Protein AF-A0A3N7EVT1-F1 (afdb_monomer)

Radius of gyration: 19.28 Å; Cα contacts (8 Å, |Δi|>4): 52; chains: 1; bounding box: 56×29×51 Å

Sequence (117 aa):
MEENLRKFNLDLCGLRVLFCADKSIDLMLKSGASNYVEFKSIDASFVGDGNGKLWNVPDSRAAIFKDKSLTLMEKNQLMRFFKLVQGHLDATVAAGSSGNDGIGNGNDEEEGLFCML

Secondary structure (DSSP, 8-state):
-GGGGGG----TT------TT-HHHHHHHHHTGGGG--------EEEE-TTS-EEEEP-SHHHHHH-SSS-HHHHHHHHHHHHHHHHHHHHHHHHH--S------TTSHHHHHHTT-

Foldseek 3Di:
DPPCPVVDDDDPPDDDDDQCPDVVVVVCVVVVVVVVDDDDDDPWDWDADPVGDIDTDQLDLVSLVPDPVDDPVRNVVVVVVLVVVLVVVVVVVVVVDPDDDDDDDVPCSSNSSSSVD

InterPro domains:
  IPR018203 GDP dissociation inhibitor [PF00996] (6-88)
  IPR018203 GDP dissociation inhibitor [PTHR11787] (4-91)
  IPR036188 FAD/NAD(P)-binding domain superfamily [SSF51905] (5-87)

pLDDT: mean 82.53, std 16.47, range [37.84, 97.56]

Solvent-accessible surface area (backbone atoms only — not comparable to full-atom values): 7804 Å² total; per-residue (Å²): 129,74,90,57,64,87,77,62,85,81,70,87,86,52,98,80,87,81,60,86,92,34,72,68,50,56,47,27,58,76,71,53,56,50,83,78,60,85,86,80,82,86,91,77,38,73,48,73,48,100,85,72,52,75,40,77,52,65,53,37,74,68,45,52,69,69,41,81,91,57,50,73,67,55,53,53,51,50,53,53,49,50,54,53,50,50,58,49,52,54,52,54,52,59,75,72,51,94,74,85,91,79,96,73,69,90,75,65,59,67,57,62,63,28,77,77,86

Structure (mmCIF, N/CA/C/O backbone):
data_AF-A0A3N7EVT1-F1
#
_entry.id   AF-A0A3N7EVT1-F1
#
loop_
_atom_site.group_PDB
_atom_site.id
_atom_site.type_symbol
_atom_site.label_atom_id
_atom_site.label_alt_id
_atom_site.label_comp_id
_atom_site.label_asym_id
_atom_site.label_entity_id
_atom_site.label_seq_id
_atom_site.pdbx_PDB_ins_code
_atom_site.Cartn_x
_atom_site.Cartn_y
_atom_site.Cartn_z
_atom_site.occupancy
_atom_site.B_iso_or_equiv
_atom_site.auth_seq_id
_atom_site.auth_comp_id
_atom_site.auth_asym_id
_atom_site.auth_atom_id
_atom_site.pdbx_PDB_model_num
ATOM 1 N N . MET A 1 1 ? -27.574 -8.286 -24.625 1.00 55.78 1 MET A N 1
ATOM 2 C CA . MET A 1 1 ? -26.794 -9.008 -23.589 1.00 55.78 1 MET A CA 1
ATOM 3 C C . MET A 1 1 ? -25.286 -8.972 -23.880 1.00 55.78 1 MET A C 1
ATOM 5 O O . MET A 1 1 ? -24.515 -8.941 -22.933 1.00 55.78 1 MET A O 1
ATOM 9 N N . GLU A 1 2 ? -24.851 -8.887 -25.146 1.00 65.00 2 GLU A N 1
ATOM 10 C CA . GLU A 1 2 ? -23.424 -8.869 -25.545 1.00 65.00 2 GLU A CA 1
ATOM 11 C C . GLU A 1 2 ? -22.645 -7.571 -25.248 1.00 65.00 2 GLU A C 1
ATOM 13 O O . GLU A 1 2 ? -21.419 -7.603 -25.165 1.00 65.00 2 GLU A O 1
ATOM 18 N N . GLU A 1 3 ? -23.314 -6.435 -25.032 1.00 75.06 3 GLU A N 1
ATOM 19 C CA . GLU A 1 3 ? -22.657 -5.117 -24.898 1.00 75.06 3 GLU A CA 1
ATOM 20 C C . GLU A 1 3 ? -21.720 -4.964 -23.687 1.00 75.06 3 GLU A C 1
ATOM 22 O O . GLU A 1 3 ? -20.934 -4.019 -23.623 1.00 75.06 3 GLU A O 1
ATOM 27 N N . ASN A 1 4 ? -21.775 -5.875 -22.715 1.00 82.38 4 ASN A N 1
ATOM 28 C CA . ASN A 1 4 ? -21.006 -5.747 -21.478 1.00 82.38 4 ASN A CA 1
ATOM 29 C C . ASN A 1 4 ? -19.797 -6.686 -21.393 1.00 82.38 4 ASN A C 1
ATOM 31 O O . ASN A 1 4 ? -18.998 -6.534 -20.477 1.00 82.38 4 ASN A O 1
ATOM 35 N N . LEU A 1 5 ? -19.608 -7.608 -22.343 1.00 83.62 5 LEU A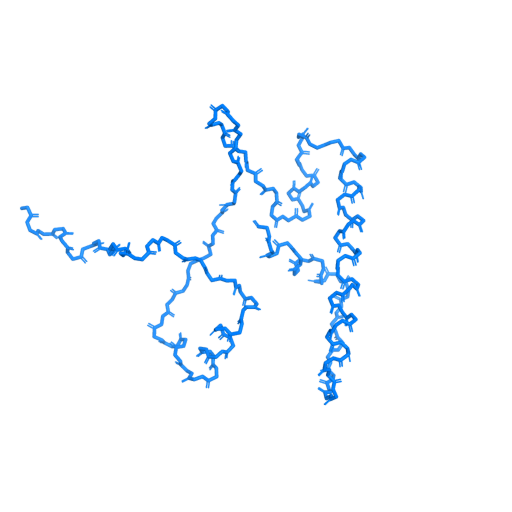 N 1
ATOM 36 C CA . LEU A 1 5 ? -18.549 -8.624 -22.249 1.00 83.62 5 LEU A CA 1
ATOM 37 C C . LEU A 1 5 ? -17.134 -8.027 -22.262 1.00 83.62 5 LEU A C 1
ATOM 39 O O . LEU A 1 5 ? -16.260 -8.523 -21.565 1.00 83.62 5 LEU A O 1
ATOM 43 N N . ARG A 1 6 ? -16.908 -6.927 -22.994 1.00 87.88 6 ARG A N 1
ATOM 44 C CA . ARG A 1 6 ? -15.586 -6.269 -23.083 1.00 87.88 6 ARG A CA 1
ATOM 45 C C . ARG A 1 6 ? -15.264 -5.341 -21.906 1.00 87.88 6 ARG A C 1
ATOM 47 O O . ARG A 1 6 ? -14.200 -4.736 -21.894 1.00 87.88 6 ARG A O 1
ATOM 54 N N . LYS A 1 7 ? -16.183 -5.185 -20.949 1.00 92.00 7 LYS A N 1
ATOM 55 C CA . LYS A 1 7 ? -16.003 -4.302 -19.783 1.00 92.00 7 LYS A CA 1
ATOM 56 C C . LYS A 1 7 ? -15.403 -5.025 -18.580 1.00 92.00 7 LYS A C 1
ATOM 58 O O . LYS A 1 7 ? -14.984 -4.369 -17.633 1.00 92.00 7 LYS A O 1
ATOM 63 N N . PHE A 1 8 ? -15.385 -6.354 -18.605 1.00 89.56 8 PHE A N 1
ATOM 64 C CA . PHE A 1 8 ? -14.904 -7.170 -17.502 1.00 89.56 8 PHE A CA 1
ATOM 65 C C . PHE A 1 8 ? -13.616 -7.871 -17.904 1.00 89.56 8 PHE A C 1
ATOM 67 O O . PHE A 1 8 ? -13.551 -8.518 -18.945 1.00 89.56 8 PHE A O 1
ATOM 74 N N . ASN A 1 9 ? -12.618 -7.775 -17.036 1.00 89.56 9 ASN A N 1
ATOM 75 C CA . ASN A 1 9 ? -11.431 -8.609 -17.086 1.00 89.56 9 ASN A CA 1
ATOM 76 C C . ASN A 1 9 ? -11.478 -9.504 -15.849 1.00 89.56 9 ASN A C 1
ATOM 78 O O . ASN A 1 9 ? -11.550 -9.002 -14.728 1.00 89.56 9 ASN A O 1
ATOM 82 N N . LEU A 1 10 ? -11.511 -10.819 -16.061 1.00 89.56 10 LEU A N 1
ATOM 83 C CA . LEU A 1 10 ? -11.506 -11.807 -14.987 1.00 89.56 10 LEU A CA 1
ATOM 84 C C . LEU A 1 10 ? -10.116 -12.424 -14.907 1.00 89.56 10 LEU A C 1
ATOM 86 O O . LEU A 1 10 ? -9.646 -13.019 -15.876 1.00 89.56 10 LEU A O 1
ATOM 90 N N . ASP A 1 11 ? -9.475 -12.286 -13.754 1.00 91.12 11 ASP A N 1
ATOM 91 C CA . ASP A 1 11 ? -8.198 -12.939 -13.500 1.00 91.12 11 ASP A CA 1
ATOM 92 C C . ASP A 1 11 ? -8.424 -14.428 -13.208 1.00 91.12 11 ASP A C 1
ATOM 94 O O . ASP A 1 11 ? -9.041 -14.801 -12.207 1.00 91.12 11 ASP A O 1
ATOM 98 N N . LEU A 1 12 ? -7.930 -15.290 -14.098 1.00 92.38 12 LEU A N 1
ATOM 99 C CA . LEU A 1 12 ? -8.030 -16.745 -13.958 1.00 92.38 12 LEU A CA 1
ATOM 100 C C . LEU A 1 12 ? -7.037 -17.311 -12.936 1.00 92.38 12 LEU A C 1
AT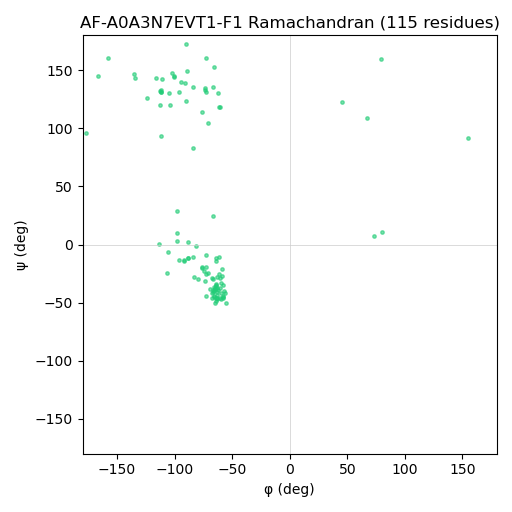OM 102 O O . LEU A 1 12 ? -7.230 -18.415 -12.432 1.00 92.38 12 LEU A O 1
ATOM 106 N N . CYS A 1 13 ? -5.976 -16.569 -12.631 1.00 89.00 13 CYS A N 1
ATOM 107 C CA . CYS A 1 13 ? -4.929 -16.966 -11.698 1.00 89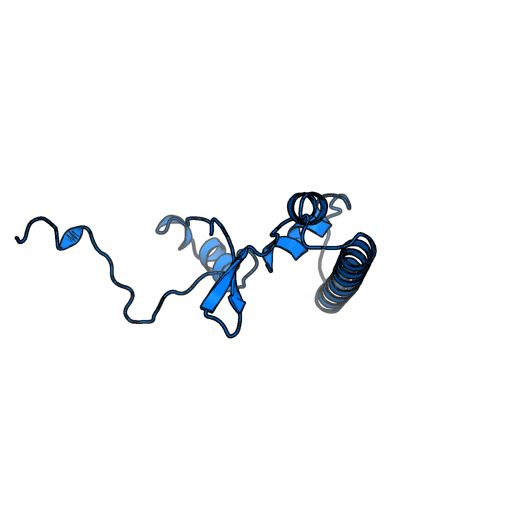.00 13 CYS A CA 1
ATOM 108 C C . CYS A 1 13 ? -5.238 -16.562 -10.246 1.00 89.00 13 CYS A C 1
ATOM 110 O O . CYS A 1 13 ? -4.404 -16.811 -9.369 1.00 89.00 13 CYS A O 1
ATOM 112 N N . GLY A 1 14 ? -6.409 -15.959 -10.003 1.00 83.88 14 GLY A N 1
ATOM 113 C CA . GLY A 1 14 ? -6.785 -15.332 -8.737 1.00 83.88 14 GLY A CA 1
ATOM 114 C C . GLY A 1 14 ? -6.162 -13.943 -8.5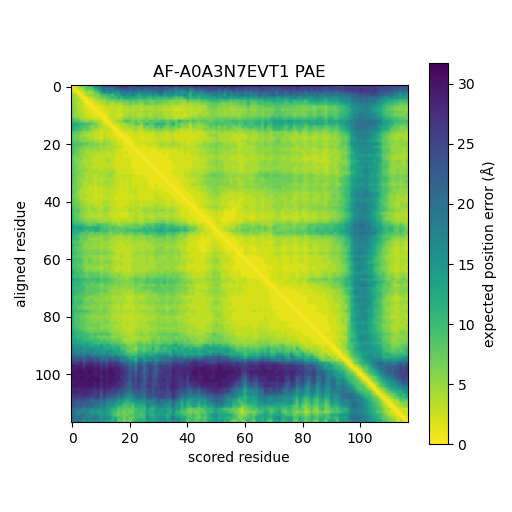70 1.00 83.88 14 GLY A C 1
ATOM 115 O O . GLY A 1 14 ? -5.165 -13.628 -9.207 1.00 83.88 14 GLY A O 1
ATOM 116 N N . LEU A 1 15 ? -6.744 -13.113 -7.697 1.00 82.31 15 LEU A N 1
ATOM 117 C CA . LEU A 1 15 ? -6.268 -11.747 -7.460 1.00 82.31 15 LEU A CA 1
ATOM 118 C C . LEU A 1 15 ? -4.825 -11.755 -6.933 1.00 82.31 15 LEU A C 1
ATOM 120 O O . LEU A 1 15 ? -4.558 -12.270 -5.846 1.00 82.31 15 LEU A O 1
ATOM 124 N N . ARG A 1 16 ? -3.909 -11.147 -7.689 1.00 87.38 16 ARG A N 1
ATOM 125 C CA . ARG A 1 16 ? -2.517 -10.931 -7.282 1.00 87.38 16 ARG A CA 1
ATOM 126 C C . ARG A 1 16 ? -2.269 -9.448 -7.069 1.00 87.38 16 ARG A C 1
ATOM 128 O O . ARG A 1 16 ? -2.595 -8.631 -7.925 1.00 87.38 16 ARG A O 1
ATOM 135 N N . VAL A 1 17 ? -1.665 -9.121 -5.937 1.00 88.75 17 VAL A N 1
ATOM 136 C CA . VAL A 1 17 ? -1.177 -7.776 -5.633 1.00 88.75 17 VAL A CA 1
ATOM 137 C C . VAL A 1 17 ? 0.336 -7.740 -5.818 1.00 88.75 17 VAL A C 1
ATOM 139 O O . VAL A 1 17 ? 1.013 -8.750 -5.616 1.00 88.75 17 VAL A O 1
ATOM 142 N N . LEU A 1 18 ? 0.861 -6.590 -6.233 1.00 89.62 18 LEU A N 1
ATOM 143 C CA . LEU A 1 18 ? 2.297 -6.353 -6.343 1.00 89.62 18 LEU A CA 1
ATOM 144 C C . LEU A 1 18 ? 2.736 -5.471 -5.182 1.00 89.62 18 LEU A C 1
ATOM 146 O O . LEU A 1 18 ? 2.137 -4.424 -4.943 1.00 89.62 18 LEU A O 1
ATOM 150 N N . PHE A 1 19 ? 3.794 -5.879 -4.486 1.00 88.00 19 PHE A N 1
ATOM 151 C CA . PHE A 1 19 ? 4.425 -5.018 -3.495 1.00 88.00 19 PHE A CA 1
ATOM 152 C C . PHE A 1 19 ? 5.212 -3.915 -4.204 1.00 88.00 19 PHE A C 1
ATOM 154 O O . PHE A 1 19 ? 5.960 -4.185 -5.144 1.00 88.00 19 PHE A O 1
ATOM 161 N N . CYS A 1 20 ? 5.062 -2.673 -3.741 1.00 86.31 20 CYS A N 1
ATOM 162 C CA . CYS A 1 20 ? 5.692 -1.507 -4.368 1.00 86.31 20 CYS A CA 1
ATOM 163 C C . CYS A 1 20 ? 7.225 -1.606 -4.409 1.00 86.31 20 CYS A C 1
ATOM 165 O O . CYS A 1 20 ? 7.839 -1.143 -5.363 1.00 86.31 20 CYS A O 1
ATOM 167 N N . ALA A 1 21 ? 7.829 -2.236 -3.399 1.00 84.00 21 ALA A N 1
ATOM 168 C CA . ALA A 1 21 ? 9.273 -2.442 -3.281 1.00 84.00 21 ALA A CA 1
ATOM 169 C C . ALA A 1 21 ? 9.726 -3.843 -3.753 1.00 84.00 21 ALA A C 1
ATOM 171 O O . ALA A 1 21 ? 10.692 -4.398 -3.229 1.00 84.00 21 ALA A O 1
ATOM 172 N N . ASP A 1 22 ? 9.011 -4.455 -4.703 1.00 88.31 22 ASP A N 1
ATOM 173 C CA . ASP A 1 22 ? 9.367 -5.769 -5.247 1.00 88.31 22 ASP A CA 1
ATOM 174 C C . ASP A 1 22 ? 10.319 -5.685 -6.454 1.00 88.31 22 ASP A C 1
ATOM 176 O O . ASP A 1 22 ? 10.241 -4.780 -7.286 1.00 88.31 22 ASP A O 1
ATOM 180 N N . LYS A 1 23 ? 11.173 -6.705 -6.623 1.00 90.44 23 LYS A N 1
ATOM 181 C CA . LYS A 1 23 ? 12.111 -6.805 -7.760 1.00 90.44 23 LYS A CA 1
ATOM 182 C C . LYS A 1 23 ? 11.409 -6.811 -9.122 1.00 90.44 23 LYS A C 1
ATOM 184 O O . LYS A 1 23 ? 12.020 -6.431 -10.123 1.00 90.44 23 LYS A O 1
ATOM 189 N N . SER A 1 24 ? 10.157 -7.266 -9.194 1.00 91.81 24 SER A N 1
ATOM 190 C CA . SER A 1 24 ? 9.362 -7.208 -10.424 1.00 91.81 24 SER A CA 1
ATOM 191 C C . SER A 1 24 ? 9.046 -5.770 -10.840 1.00 91.81 24 SER A C 1
ATOM 193 O O . SER A 1 24 ? 9.106 -5.471 -12.034 1.00 91.81 24 SER A O 1
ATOM 195 N N . ILE A 1 25 ? 8.801 -4.867 -9.883 1.00 93.62 25 ILE A N 1
ATOM 196 C CA . ILE A 1 25 ? 8.610 -3.437 -10.148 1.00 93.62 25 ILE A CA 1
ATOM 197 C C . ILE A 1 25 ? 9.902 -2.841 -10.713 1.00 93.62 25 ILE A C 1
ATOM 199 O O . ILE A 1 25 ? 9.877 -2.231 -11.783 1.00 93.62 25 ILE A O 1
ATOM 203 N N . ASP A 1 26 ? 11.047 -3.112 -10.077 1.00 93.94 26 ASP A N 1
ATOM 204 C CA . ASP A 1 26 ? 12.359 -2.666 -10.566 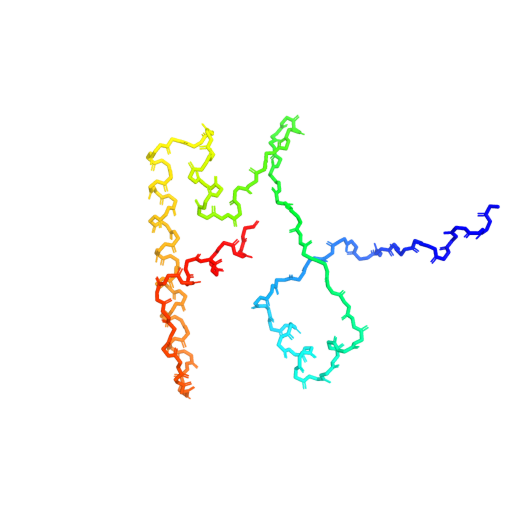1.00 93.94 26 ASP A CA 1
ATOM 205 C C . ASP A 1 26 ? 12.638 -3.132 -11.999 1.00 93.94 26 ASP A C 1
ATOM 207 O O . ASP A 1 26 ? 13.173 -2.384 -12.822 1.00 93.94 26 ASP A O 1
ATOM 211 N N . LEU A 1 27 ? 12.289 -4.382 -12.315 1.00 96.06 27 LEU A N 1
ATOM 212 C CA . LEU A 1 27 ? 12.466 -4.940 -13.651 1.00 96.06 27 LEU A CA 1
ATOM 213 C C . LEU A 1 27 ? 11.545 -4.266 -14.675 1.00 96.06 27 LEU A C 1
ATOM 215 O O . LEU A 1 27 ? 11.987 -3.977 -15.789 1.00 96.06 27 LE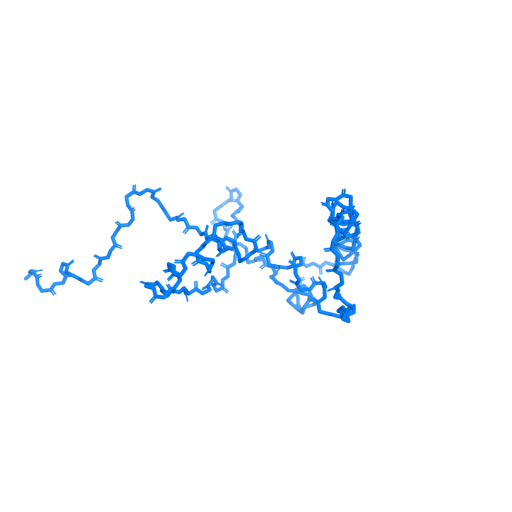U A O 1
ATOM 219 N N . MET A 1 28 ? 10.286 -3.995 -14.321 1.00 95.94 28 MET A N 1
ATOM 220 C CA . MET A 1 28 ? 9.351 -3.291 -15.204 1.00 95.94 28 MET A CA 1
ATOM 221 C C . MET A 1 28 ? 9.825 -1.874 -15.523 1.00 95.94 28 MET A C 1
ATOM 223 O O . MET A 1 28 ? 9.730 -1.455 -16.676 1.00 95.94 28 MET A O 1
ATOM 227 N N . LEU A 1 29 ? 10.396 -1.175 -14.538 1.00 95.50 29 LEU A N 1
ATOM 228 C CA . LEU A 1 29 ? 10.999 0.142 -14.739 1.00 95.50 29 LEU A CA 1
ATOM 229 C C . LEU A 1 29 ? 12.220 0.055 -15.665 1.00 95.50 29 LEU A C 1
ATOM 231 O O . LEU A 1 29 ? 12.292 0.764 -16.666 1.00 95.50 29 LEU A O 1
ATOM 235 N N . LYS A 1 30 ? 13.159 -0.861 -15.387 1.00 97.12 30 LYS A N 1
ATOM 236 C CA . LYS A 1 30 ? 14.398 -1.024 -16.177 1.00 97.12 30 LYS A CA 1
ATOM 237 C C . LYS A 1 30 ? 14.147 -1.470 -17.618 1.00 97.12 30 LYS A C 1
ATOM 239 O O . LYS A 1 30 ? 14.886 -1.079 -18.515 1.00 97.12 30 LYS A O 1
ATOM 244 N N . SER A 1 31 ? 13.129 -2.298 -17.842 1.00 97.56 31 SER A N 1
ATOM 245 C CA . SER A 1 31 ? 12.753 -2.784 -19.178 1.00 97.56 31 SER A CA 1
ATOM 246 C C . SER A 1 31 ? 11.845 -1.822 -19.949 1.00 97.56 31 SER A C 1
ATOM 248 O O . SER A 1 31 ? 11.616 -2.031 -21.139 1.00 97.56 31 SER A O 1
ATOM 250 N N . GLY A 1 32 ? 11.305 -0.788 -19.293 1.00 97.25 32 GLY A N 1
ATOM 251 C CA . GLY A 1 32 ? 10.297 0.105 -19.866 1.00 97.25 32 GLY A CA 1
ATOM 252 C C . GLY A 1 32 ? 8.901 -0.518 -19.989 1.00 97.25 32 GLY A C 1
ATOM 253 O O . GLY A 1 32 ? 8.008 0.107 -20.561 1.00 97.25 32 GLY A O 1
ATOM 254 N N . ALA A 1 33 ? 8.683 -1.725 -19.452 1.00 97.06 33 ALA A N 1
ATOM 255 C CA . ALA A 1 33 ? 7.375 -2.379 -19.434 1.00 97.06 33 ALA A CA 1
ATOM 256 C C . ALA A 1 33 ? 6.328 -1.575 -18.639 1.00 97.06 33 ALA A C 1
ATOM 258 O O . ALA A 1 33 ? 5.138 -1.643 -18.944 1.00 97.06 33 ALA A O 1
ATOM 259 N N . SER A 1 34 ? 6.773 -0.758 -17.677 1.00 95.38 3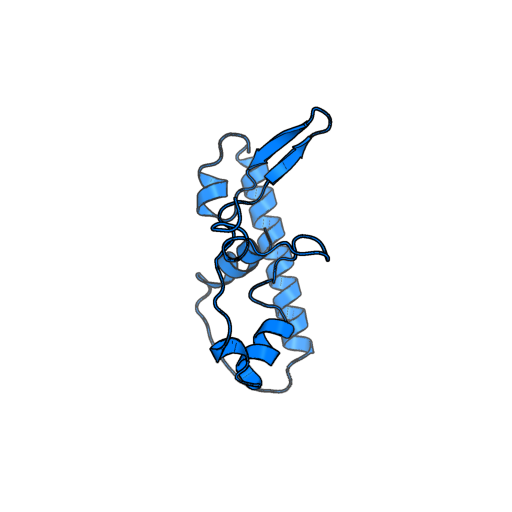4 SER A N 1
ATOM 260 C CA . SER A 1 34 ? 5.919 0.163 -16.918 1.00 95.38 34 SER A CA 1
ATOM 261 C C . SER A 1 34 ? 5.169 1.177 -17.790 1.00 95.38 34 SER A C 1
ATOM 263 O O . SER A 1 34 ? 4.151 1.695 -17.357 1.00 95.38 34 SER A O 1
ATOM 265 N N . ASN A 1 35 ? 5.621 1.448 -19.021 1.00 97.25 35 ASN A N 1
ATOM 266 C CA . ASN A 1 35 ? 4.946 2.377 -19.938 1.00 97.25 35 ASN A CA 1
ATOM 267 C C . ASN A 1 35 ? 3.641 1.817 -20.535 1.00 97.25 35 ASN A C 1
ATOM 269 O O . ASN A 1 35 ? 2.927 2.542 -21.223 1.00 97.25 35 ASN A O 1
ATOM 273 N N . TYR A 1 36 ? 3.351 0.530 -20.321 1.00 97.31 36 TYR A N 1
ATOM 274 C CA . TYR A 1 36 ? 2.205 -0.167 -20.917 1.00 97.31 36 TYR A CA 1
ATOM 275 C C . TYR A 1 36 ? 1.151 -0.598 -19.896 1.00 97.31 36 TYR A C 1
ATOM 277 O O . TYR A 1 36 ? 0.162 -1.228 -20.269 1.00 97.31 36 TYR A O 1
ATOM 285 N N . VAL A 1 37 ? 1.370 -0.306 -18.616 1.00 94.94 37 VAL A N 1
ATOM 286 C CA . VAL A 1 37 ? 0.488 -0.716 -17.525 1.00 94.94 37 VAL A CA 1
ATOM 287 C C . VAL A 1 37 ? 0.268 0.449 -16.575 1.00 94.94 37 VAL A C 1
ATOM 289 O O . VAL A 1 37 ? 1.162 1.257 -16.343 1.00 94.94 37 VAL A O 1
ATOM 292 N N . GLU A 1 38 ? -0.924 0.511 -15.999 1.00 94.44 38 GLU A N 1
ATOM 293 C CA . GLU A 1 38 ? -1.256 1.446 -14.931 1.00 94.44 38 GLU A CA 1
ATOM 294 C C . GLU A 1 38 ? -1.580 0.655 -13.666 1.00 94.44 38 GLU A C 1
ATOM 296 O O . GLU A 1 38 ? -2.183 -0.421 -13.725 1.00 94.44 38 GLU A O 1
ATOM 301 N N . PHE A 1 39 ? -1.179 1.191 -12.515 1.00 92.44 39 PHE A N 1
ATOM 302 C CA . PHE A 1 39 ? -1.423 0.576 -11.217 1.00 92.44 39 PHE A CA 1
ATOM 303 C C . PHE A 1 39 ? -2.421 1.406 -10.421 1.00 92.44 39 PHE A C 1
ATOM 305 O O . PHE A 1 39 ? -2.379 2.636 -10.425 1.00 92.44 39 PHE A O 1
ATOM 312 N N . LYS A 1 40 ? -3.289 0.712 -9.688 1.00 92.50 40 LYS A N 1
ATOM 313 C CA . LYS A 1 40 ? -4.128 1.302 -8.650 1.00 92.50 40 LYS A CA 1
ATOM 314 C C . LYS A 1 40 ? -3.659 0.774 -7.297 1.00 92.50 40 LYS A C 1
ATOM 316 O O . LYS A 1 40 ? -3.457 -0.430 -7.153 1.00 92.50 40 LYS A O 1
ATOM 321 N N . SER A 1 41 ? -3.493 1.667 -6.325 1.00 89.88 41 SER A N 1
ATOM 322 C CA . SER A 1 41 ? -3.171 1.293 -4.948 1.00 89.88 41 SER A CA 1
ATOM 323 C C . SER A 1 41 ? -4.314 0.512 -4.299 1.00 89.88 41 SER A C 1
ATOM 325 O O . SER A 1 41 ? -5.485 0.684 -4.647 1.00 89.88 41 SER A O 1
ATOM 327 N N . ILE A 1 42 ? -3.967 -0.332 -3.331 1.00 89.56 42 ILE A N 1
ATOM 328 C CA . ILE A 1 42 ? -4.952 -0.960 -2.453 1.00 89.56 42 ILE A CA 1
ATOM 329 C C . ILE A 1 42 ? -5.464 0.088 -1.466 1.00 89.56 42 ILE A C 1
ATOM 331 O O . ILE A 1 42 ? -4.678 0.833 -0.892 1.00 89.56 42 ILE A O 1
ATOM 335 N N . ASP A 1 43 ? -6.786 0.151 -1.305 1.00 89.69 43 ASP A N 1
ATOM 336 C CA . ASP A 1 43 ? -7.437 1.161 -0.466 1.00 89.69 43 ASP A CA 1
ATOM 337 C C . ASP A 1 43 ? -7.452 0.772 1.026 1.00 89.69 43 ASP A C 1
ATOM 339 O O . ASP A 1 43 ? -7.533 1.646 1.884 1.00 89.69 43 ASP A O 1
ATOM 343 N N . ALA A 1 44 ? -7.443 -0.531 1.342 1.00 89.94 44 ALA A N 1
ATOM 344 C CA . ALA A 1 44 ? -7.469 -1.042 2.713 1.00 89.94 44 ALA A CA 1
ATOM 345 C C . ALA A 1 44 ? -7.130 -2.541 2.794 1.00 89.94 44 ALA A C 1
ATOM 347 O O . ALA A 1 44 ? -7.584 -3.335 1.964 1.00 89.94 44 ALA A O 1
ATOM 348 N N . SER A 1 45 ? -6.442 -2.929 3.869 1.00 90.06 45 SER A N 1
ATOM 349 C CA . SER A 1 45 ? -6.197 -4.323 4.263 1.00 90.06 45 SER A CA 1
ATOM 350 C C . SER A 1 45 ? -7.158 -4.763 5.374 1.00 90.06 45 SER A C 1
ATOM 352 O O . SER A 1 45 ? -7.513 -3.980 6.262 1.00 90.06 45 SER A O 1
ATOM 354 N N . PHE A 1 46 ? -7.590 -6.028 5.342 1.00 92.44 46 PHE A N 1
ATOM 355 C CA . PHE A 1 46 ? -8.501 -6.599 6.339 1.00 92.44 46 PHE A CA 1
ATOM 356 C C . PHE A 1 46 ? -8.042 -7.974 6.821 1.00 92.44 46 PHE A C 1
ATOM 358 O O . PHE A 1 46 ? -7.589 -8.801 6.033 1.00 92.44 46 PHE A O 1
ATOM 365 N N . VAL A 1 47 ? -8.253 -8.246 8.109 1.00 92.81 47 VAL A N 1
ATOM 366 C CA . VAL A 1 47 ? -8.065 -9.563 8.730 1.00 92.81 47 VAL A CA 1
ATOM 367 C C . VAL A 1 47 ? -9.421 -10.117 9.156 1.00 92.81 47 VAL A C 1
ATOM 369 O O . VAL A 1 47 ? -10.219 -9.415 9.778 1.00 92.81 47 VAL A O 1
ATOM 372 N N . GLY A 1 48 ? -9.689 -11.376 8.809 1.00 94.06 48 GLY A N 1
ATOM 373 C CA . GLY A 1 48 ? -10.893 -12.093 9.223 1.00 94.06 48 GLY A CA 1
ATOM 374 C C . GLY A 1 48 ? -10.694 -12.849 10.533 1.00 94.06 48 GLY A C 1
ATOM 375 O O . GLY A 1 48 ? -9.656 -13.478 10.734 1.00 94.06 48 GLY A O 1
ATOM 376 N N . ASP A 1 49 ? -11.693 -12.812 11.412 1.00 92.88 49 ASP A N 1
ATOM 377 C CA . ASP A 1 49 ? -11.742 -13.673 12.595 1.00 92.88 49 ASP A CA 1
ATOM 378 C C . ASP A 1 49 ? -12.469 -15.004 12.327 1.00 92.88 49 ASP A C 1
ATOM 380 O O . ASP A 1 49 ? -13.076 -15.219 11.276 1.00 92.88 49 ASP A O 1
ATOM 384 N N . GLY A 1 50 ? -12.421 -15.919 13.302 1.00 93.12 50 GLY A N 1
ATOM 385 C CA . GLY A 1 50 ? -13.075 -17.230 13.205 1.00 93.12 50 GLY A CA 1
ATOM 386 C C . GLY A 1 50 ? -14.606 -17.177 13.101 1.00 93.12 50 GLY A C 1
ATOM 387 O O . GLY A 1 50 ? -15.221 -18.187 12.773 1.00 93.12 50 GLY A O 1
ATOM 388 N N . ASN A 1 51 ? -15.218 -16.013 13.342 1.00 93.75 51 ASN A N 1
ATOM 389 C CA . ASN A 1 51 ? -16.657 -15.786 13.212 1.00 93.75 51 ASN A CA 1
ATOM 390 C C . ASN A 1 51 ? -17.021 -15.128 11.868 1.00 93.75 51 ASN A C 1
ATOM 392 O O . ASN A 1 51 ? -18.187 -14.805 11.639 1.00 93.75 51 ASN A O 1
ATOM 396 N N . GLY A 1 52 ? -16.041 -14.912 10.983 1.00 92.94 52 GLY A N 1
ATOM 397 C CA . GLY A 1 52 ? -16.232 -14.296 9.672 1.00 92.94 52 GLY A CA 1
ATOM 398 C C . GLY A 1 52 ? -16.320 -12.769 9.697 1.00 92.94 52 GLY A C 1
ATOM 399 O O . GLY A 1 52 ? -16.673 -12.168 8.682 1.00 92.94 52 GLY A O 1
ATOM 400 N N . LYS A 1 53 ? -16.008 -12.116 10.823 1.00 94.94 53 LYS A N 1
ATOM 401 C CA . LYS A 1 53 ? -15.959 -10.653 10.886 1.00 94.94 53 LYS A CA 1
ATOM 402 C C . LYS A 1 53 ? -14.600 -10.152 10.403 1.00 94.94 53 LYS A C 1
ATOM 404 O O . LYS A 1 53 ? -13.558 -10.674 10.788 1.00 94.94 53 LYS A O 1
ATOM 409 N N . LEU A 1 54 ? -14.636 -9.109 9.574 1.00 94.62 54 LEU A N 1
ATOM 410 C CA . LEU A 1 54 ? -13.451 -8.436 9.053 1.00 94.62 54 LEU A CA 1
ATOM 411 C C . LEU A 1 54 ? -13.074 -7.232 9.916 1.00 94.62 54 LEU A C 1
ATOM 413 O O . LEU A 1 54 ? -13.931 -6.448 10.332 1.00 94.62 54 LEU A O 1
ATOM 417 N N . TRP A 1 55 ? -11.775 -7.073 10.126 1.00 92.12 55 TRP A N 1
ATOM 418 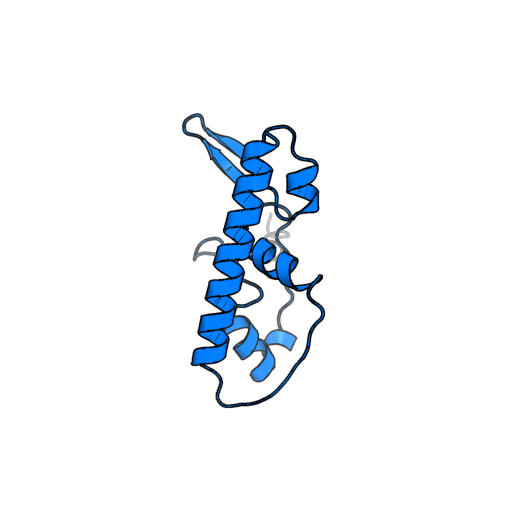C CA . TRP A 1 55 ? -11.169 -5.993 10.888 1.00 92.12 55 TRP A CA 1
ATOM 419 C C . TRP A 1 55 ? -10.161 -5.277 10.002 1.00 92.12 55 TRP A C 1
ATOM 421 O O . TRP A 1 55 ? -9.295 -5.922 9.416 1.00 92.12 55 TRP A O 1
ATOM 431 N N . ASN A 1 56 ? -10.303 -3.960 9.868 1.00 91.69 56 ASN A N 1
ATOM 432 C CA . ASN A 1 56 ? -9.351 -3.163 9.105 1.00 91.69 56 ASN A CA 1
ATOM 433 C C . ASN A 1 56 ? -7.997 -3.158 9.821 1.00 91.69 56 ASN A C 1
ATOM 435 O O . ASN A 1 56 ? -7.945 -3.003 11.041 1.00 91.69 56 ASN A O 1
ATOM 439 N N . VAL A 1 57 ? -6.927 -3.351 9.056 1.00 91.94 57 VAL A N 1
ATOM 440 C CA . VAL A 1 57 ? -5.557 -3.265 9.557 1.00 91.94 57 VAL A CA 1
ATOM 441 C C . VAL A 1 57 ? -5.086 -1.822 9.389 1.00 91.94 57 VAL A C 1
ATOM 443 O O . VAL A 1 57 ? -5.123 -1.321 8.266 1.00 91.94 57 VAL A O 1
ATOM 446 N N . PRO A 1 58 ? -4.647 -1.145 10.465 1.00 91.12 58 PRO A N 1
ATOM 447 C CA . PRO A 1 58 ? -4.034 0.169 10.358 1.00 91.12 58 PRO A CA 1
ATOM 448 C C . PRO A 1 58 ? -2.762 0.111 9.508 1.00 91.12 58 PRO A C 1
ATOM 450 O O . PRO A 1 58 ? -1.786 -0.538 9.878 1.00 91.12 58 PRO A O 1
ATOM 453 N N . ASP A 1 59 ? -2.781 0.833 8.399 1.00 88.31 59 ASP A N 1
ATOM 454 C CA . ASP A 1 59 ? -1.766 0.846 7.340 1.00 88.31 59 ASP A CA 1
ATOM 455 C C . ASP A 1 59 ? -0.772 2.009 7.468 1.00 88.31 59 ASP A C 1
ATOM 457 O O . ASP A 1 59 ? -0.021 2.301 6.549 1.00 88.31 59 ASP A O 1
ATOM 461 N N . SER A 1 60 ? -0.793 2.732 8.589 1.00 88.69 60 SER A N 1
ATOM 462 C CA . SER A 1 60 ? 0.101 3.863 8.837 1.00 88.69 60 SER A CA 1
ATOM 463 C C . SER A 1 60 ? 0.249 4.138 10.326 1.00 88.69 60 SER A C 1
ATOM 465 O O . SER A 1 60 ? -0.621 3.814 11.148 1.00 88.69 60 SER A O 1
ATOM 467 N N . ARG A 1 61 ? 1.314 4.852 10.695 1.00 87.75 61 ARG A N 1
ATOM 468 C CA . ARG A 1 61 ? 1.510 5.323 12.072 1.00 87.75 61 ARG A CA 1
ATOM 469 C C . ARG A 1 61 ? 0.343 6.187 12.555 1.00 87.75 61 ARG A C 1
ATOM 471 O O . ARG A 1 61 ? -0.089 6.073 13.706 1.00 87.75 61 ARG A O 1
ATOM 478 N N . ALA A 1 62 ? -0.179 7.049 11.683 1.00 89.62 62 ALA A N 1
ATOM 479 C CA . ALA A 1 62 ? -1.326 7.895 11.994 1.00 89.62 62 ALA A CA 1
ATOM 480 C C . ALA A 1 62 ? -2.603 7.068 12.210 1.00 89.62 62 ALA A C 1
ATOM 482 O O . ALA A 1 62 ? -3.367 7.373 13.132 1.00 89.62 62 ALA A O 1
ATOM 483 N N . ALA A 1 63 ? -2.825 6.022 11.404 1.00 90.25 63 ALA A N 1
ATOM 484 C CA . ALA A 1 63 ? -3.944 5.099 11.580 1.00 90.25 63 ALA A CA 1
ATOM 485 C C . ALA A 1 63 ? -3.836 4.342 12.912 1.00 90.25 63 ALA A C 1
ATOM 487 O O . ALA A 1 63 ? -4.790 4.357 13.687 1.00 90.25 63 ALA A O 1
ATOM 488 N N . ILE A 1 64 ? -2.655 3.812 13.257 1.00 91.31 64 ILE A N 1
ATOM 489 C CA . ILE A 1 64 ? -2.410 3.147 14.553 1.00 91.31 64 ILE A CA 1
ATOM 490 C C . ILE A 1 64 ? -2.692 4.094 15.715 1.00 91.31 64 ILE A C 1
ATOM 492 O O . ILE A 1 64 ? -3.316 3.718 16.709 1.00 91.31 64 ILE A O 1
ATOM 496 N N . PHE A 1 65 ? -2.237 5.344 15.619 1.00 89.88 65 PHE A N 1
ATOM 497 C CA . PHE A 1 65 ? -2.462 6.315 16.681 1.00 89.88 65 PHE A CA 1
ATOM 498 C C . PHE A 1 65 ? -3.957 6.599 16.884 1.00 89.88 65 PHE A C 1
ATOM 500 O O . PHE A 1 65 ? -4.410 6.660 18.030 1.00 89.88 65 PHE A O 1
ATOM 507 N N . LYS A 1 66 ? -4.725 6.712 15.794 1.00 91.94 66 LYS A N 1
ATOM 508 C CA . LYS A 1 66 ? -6.177 6.952 15.816 1.00 91.94 66 LYS A CA 1
ATOM 509 C C . LYS A 1 66 ? -6.998 5.726 16.216 1.00 91.94 66 LYS A C 1
ATOM 511 O O . LYS A 1 66 ? -8.123 5.902 16.687 1.00 91.94 66 LYS A O 1
ATOM 516 N N . ASP A 1 67 ? -6.459 4.522 16.048 1.00 91.62 67 ASP A N 1
ATOM 517 C CA . ASP A 1 67 ? -7.177 3.284 16.329 1.00 91.62 67 ASP A CA 1
ATOM 518 C C . ASP A 1 67 ? -7.559 3.180 17.815 1.00 91.62 67 ASP A C 1
ATOM 520 O O . ASP A 1 67 ? -6.739 3.392 18.709 1.00 91.62 67 ASP A O 1
ATOM 524 N N . LYS A 1 68 ? -8.827 2.877 18.092 1.00 92.25 68 LYS A N 1
ATOM 525 C CA . LYS A 1 68 ? -9.362 2.734 19.451 1.00 92.25 68 LYS A CA 1
ATOM 526 C C . LYS A 1 68 ? -9.393 1.286 19.935 1.00 92.25 68 LYS A C 1
ATOM 528 O O . LYS A 1 68 ? -9.608 1.083 21.126 1.00 92.25 68 LYS A O 1
ATOM 533 N N . SER A 1 69 ? -9.211 0.299 19.056 1.00 90.06 69 SER A N 1
ATOM 534 C CA . SER A 1 69 ? -9.145 -1.109 19.458 1.00 90.06 69 SER A CA 1
ATOM 535 C C . SER A 1 69 ? -7.806 -1.470 20.093 1.00 90.06 69 SER A C 1
ATOM 537 O O . SER A 1 69 ? -7.736 -2.460 20.809 1.00 90.06 69 SER A O 1
ATOM 539 N N . LEU A 1 70 ? -6.764 -0.665 19.857 1.00 90.69 70 LEU A N 1
ATOM 540 C CA . LEU A 1 70 ? -5.435 -0.849 20.433 1.00 90.69 70 LEU A CA 1
ATOM 541 C C . LEU A 1 70 ? -5.239 0.014 21.684 1.00 90.69 70 LEU A C 1
ATOM 543 O O . LEU A 1 70 ? -5.447 1.232 21.677 1.00 90.69 70 LEU A O 1
ATOM 547 N N . THR A 1 71 ? -4.747 -0.604 22.751 1.00 94.94 71 THR A N 1
ATOM 548 C CA . THR A 1 71 ? -4.300 0.083 23.965 1.00 94.94 71 THR A CA 1
ATOM 549 C C . THR A 1 71 ? -2.981 0.829 23.736 1.00 94.94 71 THR A C 1
ATOM 551 O O . THR A 1 71 ? -2.212 0.534 22.821 1.00 94.94 71 THR A O 1
ATOM 554 N N . LEU A 1 72 ? -2.664 1.795 24.605 1.00 93.94 72 LEU A N 1
ATOM 555 C CA . LEU A 1 72 ? -1.395 2.535 24.532 1.00 93.94 72 LEU A CA 1
ATOM 556 C C . LEU A 1 72 ? -0.170 1.607 24.627 1.00 93.94 72 LEU A C 1
ATOM 558 O O . LEU A 1 72 ? 0.849 1.856 23.985 1.00 93.94 72 LEU A O 1
ATOM 562 N N . MET A 1 73 ? -0.269 0.539 25.422 1.00 95.75 73 MET A N 1
ATOM 563 C CA . MET A 1 73 ? 0.810 -0.433 25.578 1.00 95.75 73 MET A CA 1
ATOM 564 C C . MET A 1 73 ? 1.042 -1.218 24.283 1.00 95.75 73 MET A C 1
ATOM 566 O O . MET A 1 73 ? 2.185 -1.310 23.840 1.00 95.75 73 MET A O 1
ATOM 570 N N . GLU A 1 74 ? -0.027 -1.695 23.639 1.00 95.25 74 GLU A N 1
ATOM 571 C CA . GLU A 1 74 ? 0.048 -2.411 22.357 1.00 95.25 74 GLU A CA 1
ATOM 572 C C . GLU A 1 74 ? 0.604 -1.518 21.247 1.00 95.25 74 GLU A C 1
ATOM 574 O O . GLU A 1 74 ? 1.514 -1.927 20.530 1.00 95.25 74 GLU A O 1
ATOM 579 N N . LYS A 1 75 ? 0.150 -0.260 21.161 1.00 93.38 75 LYS A N 1
ATOM 580 C CA . LYS A 1 75 ? 0.697 0.718 20.204 1.00 93.38 75 LYS A CA 1
ATOM 581 C C . LYS A 1 75 ? 2.199 0.925 20.405 1.00 93.38 75 LYS A C 1
ATOM 583 O O . LYS A 1 75 ? 2.965 0.908 19.445 1.00 93.38 75 LYS A O 1
ATOM 588 N N . ASN A 1 76 ? 2.640 1.088 21.653 1.00 92.56 76 ASN A N 1
ATOM 589 C CA . ASN A 1 76 ? 4.059 1.255 21.971 1.00 92.56 76 ASN A CA 1
ATOM 590 C C . ASN A 1 76 ? 4.880 0.003 21.642 1.00 92.56 76 ASN A C 1
ATOM 592 O O . ASN A 1 76 ? 6.017 0.120 21.182 1.00 92.56 76 ASN A O 1
ATOM 596 N N . GLN A 1 77 ? 4.328 -1.187 21.882 1.00 94.94 77 GLN A N 1
ATOM 597 C CA . GLN A 1 77 ? 4.976 -2.450 21.541 1.00 94.94 77 GLN A CA 1
ATOM 598 C C . GLN A 1 77 ? 5.110 -2.613 20.024 1.00 94.94 77 GLN A C 1
ATOM 600 O O . GLN A 1 77 ? 6.195 -2.945 19.549 1.00 94.94 77 GLN A O 1
ATOM 605 N N . LEU A 1 78 ? 4.052 -2.304 19.273 1.00 92.12 78 LEU A N 1
ATOM 606 C CA . LEU A 1 78 ? 4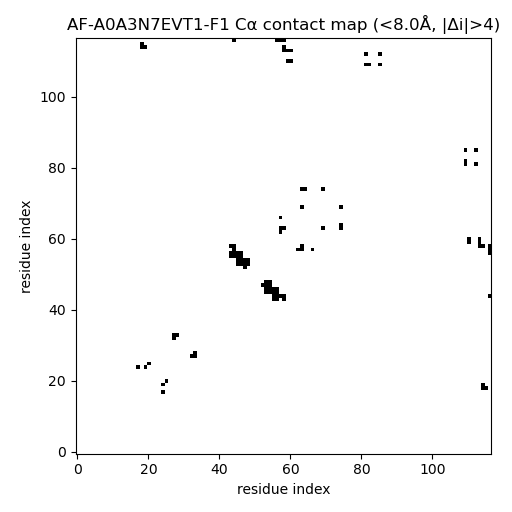.037 -2.360 17.815 1.00 92.12 78 LEU A CA 1
ATOM 607 C C . LEU A 1 78 ? 5.086 -1.420 17.202 1.00 92.12 78 LEU A C 1
ATOM 609 O O . LEU A 1 78 ? 5.893 -1.845 16.382 1.00 92.12 78 LEU A O 1
ATOM 613 N N . MET A 1 79 ? 5.174 -0.176 17.684 1.00 90.75 79 MET A N 1
ATOM 614 C CA . MET A 1 79 ? 6.192 0.769 17.206 1.00 90.75 79 MET A CA 1
ATOM 615 C C . MET A 1 79 ? 7.624 0.318 17.523 1.00 90.75 79 MET A C 1
ATOM 617 O O . MET A 1 79 ? 8.535 0.533 16.727 1.00 90.75 79 MET A O 1
ATOM 621 N N . ARG A 1 80 ? 7.855 -0.318 18.680 1.00 92.38 80 ARG A N 1
ATOM 622 C CA . ARG A 1 80 ? 9.173 -0.894 19.005 1.00 92.38 80 ARG A CA 1
ATOM 623 C C . ARG A 1 80 ? 9.521 -2.056 18.083 1.00 92.38 80 ARG A C 1
ATOM 625 O O . ARG A 1 80 ? 10.676 -2.172 17.685 1.00 92.38 80 ARG A O 1
ATOM 632 N N . PHE A 1 81 ? 8.538 -2.889 17.752 1.00 91.88 81 PHE A N 1
ATOM 633 C CA . PHE A 1 81 ? 8.718 -3.988 16.813 1.00 91.88 81 PHE A CA 1
ATOM 634 C C . PHE A 1 81 ? 9.078 -3.473 15.417 1.00 91.88 81 PHE A C 1
ATOM 636 O O . PHE A 1 81 ? 10.067 -3.925 14.848 1.00 91.88 81 PHE A O 1
ATOM 643 N N . PHE A 1 82 ? 8.361 -2.470 14.911 1.00 89.44 82 PHE A N 1
ATOM 644 C CA . PHE A 1 82 ? 8.666 -1.861 13.617 1.00 89.44 82 PHE A CA 1
ATOM 645 C C . PHE A 1 82 ? 10.085 -1.293 13.547 1.00 89.44 82 PHE A C 1
ATOM 647 O O . PHE A 1 82 ? 10.829 -1.610 12.624 1.00 89.44 82 PHE A O 1
ATOM 654 N N . LYS A 1 83 ? 10.528 -0.571 14.581 1.00 89.25 83 LYS A N 1
ATOM 655 C CA . LYS A 1 83 ? 11.916 -0.085 14.662 1.00 89.25 83 LYS A CA 1
ATOM 656 C C . LYS A 1 83 ? 12.953 -1.205 14.676 1.00 89.25 83 LYS A C 1
ATOM 658 O O . LYS A 1 83 ? 14.023 -1.057 14.094 1.00 89.25 83 LYS A O 1
ATOM 663 N N . LEU A 1 84 ? 12.650 -2.316 15.347 1.00 91.81 84 LEU A N 1
ATOM 664 C CA . LEU A 1 84 ? 13.529 -3.483 15.378 1.00 91.81 84 LEU A CA 1
ATOM 665 C C . LEU A 1 84 ? 13.657 -4.113 13.987 1.00 91.81 84 LEU A C 1
ATOM 667 O O . LEU A 1 84 ? 14.768 -4.425 13.565 1.00 91.81 84 LEU A O 1
ATOM 671 N N . VAL A 1 85 ? 12.537 -4.275 13.275 1.00 90.50 85 VAL A N 1
ATOM 672 C CA . VAL A 1 85 ? 12.524 -4.813 11.908 1.00 90.50 85 VAL A CA 1
ATOM 673 C C . VAL A 1 85 ? 13.276 -3.884 10.958 1.00 90.50 85 VAL A C 1
ATOM 675 O O . VAL A 1 85 ? 14.137 -4.372 10.233 1.00 90.50 85 VAL A O 1
ATOM 678 N N . GLN A 1 86 ? 13.040 -2.569 11.016 1.00 86.75 86 GLN A N 1
ATOM 679 C CA . GLN A 1 86 ? 13.767 -1.594 10.194 1.00 86.75 86 GLN A CA 1
ATOM 680 C C . GLN A 1 86 ? 15.282 -1.722 10.382 1.00 86.75 86 GLN A C 1
ATOM 682 O O . GLN A 1 86 ? 16.006 -1.923 9.413 1.00 86.75 86 GLN A O 1
ATOM 687 N N . GLY A 1 87 ? 15.756 -1.737 11.633 1.00 88.88 87 GLY A N 1
ATOM 688 C CA . GLY A 1 87 ? 17.185 -1.886 11.912 1.00 88.88 87 GLY A CA 1
ATOM 689 C C . GLY A 1 87 ? 17.780 -3.200 11.389 1.00 88.88 87 GLY A C 1
ATOM 690 O O . GLY A 1 87 ? 18.958 -3.249 11.035 1.00 88.88 87 GLY A O 1
ATOM 691 N N . HIS A 1 88 ? 16.981 -4.269 11.301 1.00 89.06 88 HIS A N 1
ATOM 692 C CA . HIS A 1 88 ? 17.410 -5.511 10.660 1.00 89.06 88 HIS A CA 1
ATOM 693 C C . HIS A 1 88 ? 17.489 -5.370 9.135 1.00 89.06 88 HIS A C 1
ATOM 695 O O . HIS A 1 88 ? 18.478 -5.798 8.540 1.00 89.06 88 HIS A O 1
ATOM 701 N N . LEU A 1 89 ? 16.485 -4.752 8.507 1.00 85.62 89 LEU A N 1
ATOM 702 C CA . LEU A 1 89 ? 16.470 -4.511 7.064 1.00 85.62 89 LEU A CA 1
ATOM 703 C C . LEU A 1 89 ? 17.667 -3.649 6.640 1.00 85.62 89 LEU A C 1
ATOM 705 O O . LEU A 1 89 ? 18.406 -4.050 5.739 1.00 85.62 89 LEU A O 1
ATOM 709 N N . ASP A 1 90 ? 17.947 -2.558 7.350 1.00 85.56 90 ASP A N 1
ATOM 710 C CA . ASP A 1 90 ? 19.086 -1.676 7.060 1.00 85.56 90 ASP A CA 1
ATOM 711 C C . ASP A 1 90 ? 20.422 -2.426 7.139 1.00 85.56 90 ASP A C 1
ATOM 713 O O . ASP A 1 90 ? 21.281 -2.296 6.264 1.00 85.56 90 ASP A O 1
ATOM 717 N N . ALA A 1 91 ? 20.583 -3.290 8.147 1.00 84.69 91 ALA A N 1
ATOM 718 C CA . ALA A 1 91 ? 21.770 -4.129 8.286 1.00 84.69 91 ALA A CA 1
ATOM 719 C C . ALA A 1 91 ? 21.923 -5.126 7.120 1.00 84.69 91 ALA A C 1
ATOM 721 O O . ALA A 1 91 ? 23.042 -5.364 6.657 1.00 84.69 91 ALA A O 1
ATOM 722 N N . THR A 1 92 ? 20.821 -5.693 6.612 1.00 79.88 92 THR A N 1
ATOM 723 C CA . THR A 1 92 ? 20.865 -6.594 5.445 1.00 79.88 92 THR A CA 1
ATOM 724 C C . THR A 1 92 ? 21.222 -5.862 4.152 1.00 79.88 92 THR A C 1
ATOM 726 O O . THR A 1 92 ? 22.005 -6.382 3.356 1.00 79.88 92 THR A O 1
ATOM 729 N N . VAL A 1 93 ? 20.719 -4.638 3.960 1.00 75.56 93 VAL A N 1
ATOM 730 C CA . VAL A 1 93 ? 21.046 -3.796 2.798 1.00 75.56 93 VAL A CA 1
ATOM 731 C C . VAL A 1 93 ? 22.516 -3.369 2.836 1.00 75.56 93 VAL A C 1
ATOM 733 O O . VAL A 1 93 ? 23.201 -3.441 1.811 1.00 75.56 93 VAL A O 1
ATOM 736 N N . ALA A 1 94 ? 23.032 -3.012 4.016 1.00 73.12 94 ALA A N 1
ATOM 737 C CA . ALA A 1 94 ? 24.439 -2.667 4.214 1.00 73.12 94 ALA A CA 1
ATOM 738 C C . ALA A 1 94 ? 25.385 -3.858 3.962 1.00 73.12 94 ALA A C 1
ATOM 740 O O . ALA A 1 94 ? 26.452 -3.683 3.379 1.00 73.12 94 ALA A O 1
ATOM 741 N N . ALA A 1 95 ? 24.991 -5.081 4.336 1.00 69.00 95 ALA A N 1
ATOM 742 C CA . ALA A 1 95 ? 25.775 -6.290 4.067 1.00 69.00 95 ALA A CA 1
ATOM 743 C C . ALA A 1 95 ? 25.782 -6.702 2.578 1.00 69.00 95 ALA A C 1
ATOM 745 O O . ALA A 1 95 ? 26.705 -7.384 2.134 1.00 69.00 95 ALA A O 1
ATOM 746 N N . GLY A 1 96 ? 24.765 -6.297 1.809 1.00 59.06 96 GLY A N 1
ATOM 747 C CA . GLY A 1 96 ? 24.637 -6.585 0.377 1.00 59.06 96 GLY A CA 1
ATOM 748 C C . GLY A 1 96 ? 25.219 -5.523 -0.564 1.00 59.06 96 GLY A C 1
ATOM 749 O O . GLY A 1 96 ? 25.384 -5.805 -1.751 1.00 59.06 96 GLY A O 1
ATOM 750 N N . SER A 1 97 ? 25.547 -4.324 -0.068 1.00 53.00 97 SER A N 1
ATOM 751 C CA . SER A 1 97 ? 25.927 -3.174 -0.902 1.00 53.00 97 SER A CA 1
ATOM 752 C C . SER A 1 97 ? 27.397 -2.786 -0.739 1.00 53.00 97 SER A C 1
ATOM 754 O O . SER A 1 97 ? 27.759 -1.960 0.092 1.00 53.00 97 SER A O 1
ATOM 756 N N . SER A 1 98 ? 28.259 -3.321 -1.607 1.00 48.69 98 SER A N 1
ATOM 757 C CA . SER A 1 98 ? 29.479 -2.614 -2.019 1.00 48.69 98 SER A CA 1
ATOM 758 C C . SER A 1 98 ? 29.111 -1.654 -3.160 1.00 48.69 98 SER A C 1
ATOM 760 O O . SER A 1 98 ? 29.241 -2.024 -4.323 1.00 48.69 98 SER A O 1
ATOM 762 N N . GLY A 1 99 ? 28.593 -0.455 -2.854 1.00 41.41 99 GLY A N 1
ATOM 763 C CA . GLY A 1 99 ? 28.344 0.570 -3.882 1.00 41.41 99 GLY A CA 1
ATOM 764 C C . GLY A 1 99 ? 27.253 1.613 -3.594 1.00 41.41 99 GLY A C 1
ATOM 765 O O . GLY A 1 99 ? 26.119 1.426 -4.008 1.00 41.41 99 GLY A O 1
ATOM 766 N N . ASN A 1 100 ? 27.682 2.732 -2.999 1.00 47.38 100 ASN A N 1
ATOM 767 C CA . ASN A 1 100 ? 27.250 4.134 -3.176 1.00 47.38 100 ASN A CA 1
ATOM 768 C C . ASN A 1 100 ? 25.842 4.648 -2.763 1.00 47.38 100 ASN A C 1
ATOM 770 O O . ASN A 1 100 ? 24.854 4.455 -3.462 1.00 47.38 100 ASN A O 1
ATOM 774 N N . ASP A 1 101 ? 25.884 5.449 -1.689 1.00 49.16 101 ASP A N 1
ATOM 775 C CA . ASP A 1 101 ? 25.279 6.754 -1.352 1.00 49.16 101 ASP A CA 1
ATOM 776 C C . ASP A 1 101 ? 23.805 7.106 -1.623 1.00 49.16 101 ASP A C 1
ATOM 778 O O . ASP A 1 101 ? 23.356 7.282 -2.755 1.00 49.16 101 ASP A O 1
ATOM 782 N N . GLY A 1 102 ? 23.134 7.463 -0.522 1.00 38.34 102 GLY A N 1
ATOM 783 C CA . GLY A 1 102 ? 21.966 8.339 -0.481 1.00 38.34 102 GLY A CA 1
ATOM 784 C C . GLY A 1 102 ? 21.509 8.577 0.960 1.00 38.34 102 GLY A C 1
ATOM 785 O O . GLY A 1 102 ? 20.792 7.757 1.517 1.00 38.34 102 GLY A O 1
ATOM 786 N N . ILE A 1 103 ? 21.938 9.684 1.575 1.00 46.25 103 ILE A N 1
ATOM 787 C CA . ILE A 1 103 ? 21.455 10.132 2.893 1.00 46.25 103 ILE A CA 1
ATOM 788 C C . ILE A 1 103 ? 20.011 10.631 2.726 1.00 46.25 103 ILE A C 1
ATOM 790 O O . ILE A 1 103 ? 19.790 11.711 2.175 1.00 46.25 103 ILE A O 1
ATOM 794 N N . GLY A 1 104 ? 19.043 9.830 3.176 1.00 38.62 104 GLY A N 1
ATOM 795 C CA . GLY A 1 104 ? 17.632 10.193 3.327 1.00 38.62 104 GLY A CA 1
ATOM 796 C C . GLY A 1 104 ? 17.308 10.520 4.786 1.00 38.62 104 GLY A C 1
ATOM 797 O O . GLY A 1 104 ? 17.910 9.977 5.705 1.00 38.62 104 GLY A O 1
ATOM 798 N N . ASN A 1 105 ? 16.412 11.478 5.014 1.00 37.84 105 ASN A N 1
ATOM 799 C CA . ASN A 1 105 ? 16.054 11.956 6.348 1.00 37.84 105 ASN A CA 1
ATOM 800 C C . ASN A 1 105 ? 15.193 10.928 7.106 1.00 37.84 105 ASN A C 1
ATOM 802 O O . ASN A 1 105 ? 14.146 10.511 6.616 1.00 37.84 105 ASN A O 1
ATOM 806 N N . GLY A 1 106 ? 15.569 10.629 8.355 1.00 44.78 106 GLY A N 1
ATOM 807 C CA . GLY A 1 106 ? 14.968 9.602 9.228 1.00 44.78 106 GLY A CA 1
ATOM 808 C C . GLY A 1 106 ? 13.526 9.825 9.717 1.00 44.78 106 GLY A C 1
ATOM 809 O O . GLY A 1 106 ? 13.154 9.292 10.759 1.00 44.78 106 GLY A O 1
ATOM 810 N N . ASN A 1 107 ? 12.712 10.609 9.003 1.00 43.69 107 ASN A N 1
ATOM 811 C CA . ASN A 1 107 ? 11.266 10.706 9.236 1.00 43.69 107 ASN A CA 1
ATOM 812 C C . ASN A 1 107 ? 10.446 9.986 8.148 1.00 43.69 107 ASN A C 1
ATOM 814 O O . ASN A 1 107 ? 9.332 9.565 8.442 1.00 43.69 107 ASN A O 1
ATOM 818 N N . ASP A 1 108 ? 10.997 9.807 6.941 1.00 48.53 108 ASP A N 1
ATOM 819 C CA . ASP A 1 108 ? 10.312 9.153 5.812 1.00 48.53 108 ASP A CA 1
ATOM 820 C C . ASP A 1 108 ? 10.510 7.621 5.805 1.00 48.53 108 ASP A C 1
ATOM 822 O O . ASP A 1 108 ? 9.822 6.893 5.095 1.00 48.53 108 ASP A O 1
ATOM 826 N N . GLU A 1 109 ? 11.429 7.110 6.629 1.00 53.75 109 GLU A N 1
ATOM 827 C CA . GLU A 1 109 ? 11.828 5.696 6.645 1.00 53.75 109 GLU A CA 1
ATOM 828 C C . GLU A 1 109 ? 10.843 4.791 7.409 1.00 53.75 109 GLU A C 1
ATOM 830 O O . GLU A 1 109 ? 10.667 3.635 7.036 1.00 53.75 109 GLU A O 1
ATOM 835 N N . GLU A 1 110 ? 10.130 5.302 8.428 1.00 53.56 110 GLU A N 1
ATOM 836 C CA . GLU A 1 110 ? 9.111 4.502 9.139 1.00 53.56 110 GLU A CA 1
ATOM 837 C C . GLU A 1 110 ? 7.905 4.167 8.238 1.00 53.56 110 GLU A C 1
ATOM 839 O O . GLU A 1 110 ? 7.306 3.108 8.415 1.00 53.56 110 GLU A O 1
ATOM 844 N N . GLU A 1 111 ? 7.573 5.015 7.254 1.00 55.75 111 GLU A N 1
ATOM 845 C CA . GLU A 1 111 ? 6.470 4.800 6.297 1.00 55.75 111 GLU A CA 1
ATOM 846 C C . GLU A 1 111 ? 6.740 3.622 5.344 1.00 55.75 111 GLU A C 1
ATOM 848 O O . GLU A 1 111 ? 5.813 2.913 4.952 1.00 55.75 111 GLU A O 1
ATOM 853 N N . GLY A 1 112 ? 8.010 3.325 5.047 1.00 60.12 112 GLY A N 1
ATOM 854 C CA . GLY A 1 112 ? 8.385 2.166 4.230 1.00 60.12 112 GLY A CA 1
ATOM 855 C C . GLY A 1 112 ? 8.013 0.826 4.873 1.00 60.12 112 GLY A C 1
ATOM 856 O O . GLY A 1 112 ? 7.715 -0.140 4.168 1.00 60.12 112 GLY A O 1
ATOM 857 N N . LEU A 1 113 ? 7.961 0.770 6.207 1.00 66.00 113 LEU A N 1
ATOM 858 C CA . LEU A 1 113 ? 7.524 -0.422 6.932 1.00 66.00 113 LEU A CA 1
ATOM 859 C C . LEU A 1 113 ? 6.011 -0.634 6.852 1.00 66.00 113 LEU A C 1
ATOM 861 O O . LEU A 1 113 ? 5.534 -1.767 6.867 1.00 66.00 113 LEU A O 1
ATOM 865 N N . PHE A 1 114 ? 5.265 0.464 6.765 1.00 68.69 114 PHE A N 1
ATOM 866 C CA . PHE A 1 114 ? 3.815 0.448 6.663 1.00 68.69 114 PHE A CA 1
ATOM 867 C C . PHE A 1 114 ? 3.331 -0.017 5.289 1.00 68.69 114 PHE A C 1
ATOM 869 O O . PHE A 1 114 ? 2.283 -0.643 5.209 1.00 68.69 114 PHE A O 1
ATOM 876 N N . CYS A 1 115 ? 4.141 0.139 4.237 1.00 62.09 115 CYS A N 1
ATOM 877 C CA . CYS A 1 115 ? 3.887 -0.472 2.928 1.00 62.09 115 CYS A CA 1
ATOM 878 C C . CYS A 1 115 ? 3.842 -2.016 2.936 1.00 62.09 115 CYS A C 1
ATOM 880 O O . CYS A 1 115 ? 3.495 -2.608 1.914 1.00 62.09 115 CYS A O 1
ATOM 882 N N . MET A 1 116 ? 4.236 -2.676 4.034 1.00 60.81 116 MET A N 1
ATOM 883 C CA . MET A 1 116 ? 4.097 -4.129 4.195 1.00 60.81 116 MET A CA 1
ATOM 884 C C . MET A 1 116 ? 2.745 -4.565 4.792 1.00 60.81 116 MET A C 1
ATOM 886 O O . MET A 1 116 ? 2.472 -5.767 4.803 1.00 60.81 116 MET A O 1
ATOM 890 N N . LEU A 1 117 ? 1.937 -3.634 5.316 1.00 60.06 117 LEU A N 1
ATOM 891 C CA . LEU A 1 117 ? 0.610 -3.887 5.903 1.00 60.06 117 LEU A CA 1
ATOM 892 C C . LEU A 1 117 ? -0.505 -3.649 4.873 1.00 60.06 117 LEU A C 1
ATOM 894 O O . LEU A 1 117 ? -1.537 -4.362 4.948 1.00 60.06 117 LEU A O 1
#

Nearest PDB structures (foldseek):
  1vg0-assembly1_A  TM=9.311E-01  e=2.556E-03  Rattus norvegicus
  8i6j-assembly1_C  TM=2.779E-01  e=2.031E+00  Homo sapiens
  3iyf-assembly1_A  TM=2.428E-01  e=2.166E+00  Methanococcus maripaludis
  6ks7-assembly1_d  TM=2.653E-01  e=6.050E+00  Saccharomyces cerevisiae S288C
  6xhi-assembly1_A  TM=2.229E-01  e=5.674E+00  Saccharolobus solfataricus P2

Mean predicted aligned error: 8.89 Å

Organism: Populus trichocarpa (NCBI:txid3694)